Protein AF-A0A2N9L3P8-F1 (afdb_monomer_lite)

Sequence (173 aa):
MKNGIILAIVGLVSLAGCGKQQSYEIPVQPKWQGPPYRLAFDTAAAKPNPSGITIPSIKYTANPDALERRASLVVRFDTSGAKTDRPLMDQMIMAPIDISGAEGALPADYIDAANKGLSKLLTAYGMKGKIKISVLLARSSISSQASDDEVNTKRLSDWLPIQLDFKSAHSAH

Radius of gyration: 28.8 Å; chains: 1; bounding box: 116×38×63 Å

pLDDT: mean 82.67, std 18.93, range [30.67, 97.94]

Foldseek 3Di:
DDDDDDDDDDDDDDDDDDDDDDDPPDPPPQPDDDFQKEKDFPDAADQQDPLQWADGWIKIAGRPVDDDQKWKKKKFWDLPQFDDPDDADRIFIFQIDTDDDRIDIDDPVSSVVVSNVVLVRCVVRVGFFKIKMWMFIFHNPADRSHDPVSCVVGTRYDIDIHIIGGDRPDDDD

Secondary structure (DSSP, 8-state):
------------------------------SS-S-SEEEEESSSPPPP-TTS--PPPEEEEE-GGG--SEEEEEEEE--TT---SSPPP-EEEPPPEE--SSEEE--HHHHHHHHHHHHHHHHHTT--EEEEEEEEEEETT--TT--HHHHHHHBSB--EEEEEEE-------

Structure (mmCIF, N/CA/C/O backbone):
data_AF-A0A2N9L3P8-F1
#
_entry.id   AF-A0A2N9L3P8-F1
#
loop_
_atom_site.group_PDB
_atom_site.id
_atom_site.type_symbol
_atom_site.label_atom_id
_atom_site.label_alt_id
_atom_site.label_comp_id
_atom_site.label_asym_id
_atom_site.label_entity_id
_atom_site.label_seq_id
_atom_site.pdbx_PDB_ins_code
_atom_site.Cartn_x
_atom_site.Cartn_y
_atom_site.Cartn_z
_atom_site.occupancy
_atom_site.B_iso_or_equiv
_atom_site.auth_seq_id
_atom_site.auth_comp_id
_atom_site.auth_asym_id
_atom_site.auth_atom_id
_atom_site.pdbx_PDB_model_num
ATOM 1 N N . MET A 1 1 ? 90.160 -11.815 -40.615 1.00 31.72 1 MET A N 1
ATOM 2 C CA . MET A 1 1 ? 89.450 -10.952 -41.582 1.00 31.72 1 MET A CA 1
ATOM 3 C C . MET A 1 1 ? 87.948 -11.199 -41.450 1.00 31.72 1 MET A C 1
ATOM 5 O O . MET A 1 1 ? 87.525 -12.301 -41.734 1.00 31.72 1 MET A O 1
ATOM 9 N N . LYS A 1 2 ? 87.217 -10.158 -41.018 1.00 41.12 2 LYS A N 1
ATOM 10 C CA . LYS A 1 2 ? 85.832 -9.757 -41.360 1.00 41.12 2 LYS A CA 1
ATOM 11 C C . LYS A 1 2 ? 84.627 -10.713 -41.159 1.00 41.12 2 LYS A C 1
ATOM 13 O O . LYS A 1 2 ? 84.434 -11.622 -41.950 1.00 41.12 2 LYS A O 1
ATOM 18 N N . ASN A 1 3 ? 83.760 -10.264 -40.230 1.00 39.03 3 ASN A N 1
ATOM 19 C CA . ASN A 1 3 ? 82.285 -10.128 -40.292 1.00 39.03 3 ASN A CA 1
ATOM 20 C C . ASN A 1 3 ? 81.460 -11.430 -40.205 1.00 39.03 3 ASN A C 1
ATOM 22 O O . ASN A 1 3 ? 81.778 -12.399 -40.867 1.00 39.03 3 ASN A O 1
ATOM 26 N N . GLY A 1 4 ? 80.357 -11.555 -39.466 1.00 44.31 4 GLY A N 1
ATOM 27 C CA . GLY A 1 4 ? 79.450 -10.607 -38.811 1.00 44.31 4 GLY A CA 1
ATOM 28 C C . GLY A 1 4 ? 78.052 -11.265 -38.799 1.00 44.31 4 GLY A C 1
ATOM 29 O O . GLY A 1 4 ? 77.640 -11.828 -39.804 1.00 44.31 4 GLY A O 1
ATOM 30 N N . ILE A 1 5 ? 77.390 -11.263 -37.642 1.00 60.09 5 ILE A N 1
ATOM 31 C CA . ILE A 1 5 ? 76.201 -12.046 -37.236 1.00 60.09 5 ILE A CA 1
ATOM 32 C C . ILE A 1 5 ? 74.886 -11.530 -37.855 1.00 60.09 5 ILE A C 1
ATOM 34 O O . ILE A 1 5 ? 74.684 -10.322 -37.822 1.00 60.09 5 ILE A O 1
ATOM 38 N N . ILE A 1 6 ? 73.955 -12.424 -38.253 1.00 51.91 6 ILE A N 1
ATOM 39 C CA . ILE A 1 6 ? 72.474 -12.232 -38.236 1.00 51.91 6 ILE A CA 1
ATOM 40 C C . ILE A 1 6 ? 71.821 -13.629 -38.002 1.00 51.91 6 ILE A C 1
ATOM 42 O O . ILE A 1 6 ? 72.055 -14.515 -38.814 1.00 51.91 6 ILE A O 1
ATOM 46 N N . LEU A 1 7 ? 71.274 -14.036 -36.841 1.00 45.03 7 LEU A N 1
ATOM 47 C CA . LEU A 1 7 ? 70.074 -13.686 -36.032 1.00 45.03 7 LEU A CA 1
ATOM 48 C C . LEU A 1 7 ? 68.733 -14.369 -36.446 1.00 45.03 7 LEU A C 1
ATOM 50 O O . LEU A 1 7 ? 68.151 -14.017 -37.462 1.00 45.03 7 LEU A O 1
ATOM 54 N N . ALA A 1 8 ? 68.292 -15.297 -35.564 1.00 48.50 8 ALA A N 1
ATOM 55 C CA . ALA A 1 8 ? 66.946 -15.831 -35.209 1.00 48.50 8 ALA A CA 1
ATOM 56 C C . ALA A 1 8 ? 66.011 -16.419 -36.305 1.00 48.50 8 ALA A C 1
ATOM 58 O O . ALA A 1 8 ? 65.559 -15.703 -37.187 1.00 48.50 8 ALA A O 1
ATOM 59 N N . ILE A 1 9 ? 65.755 -17.744 -36.367 1.00 55.06 9 ILE A N 1
ATOM 60 C CA . ILE A 1 9 ? 64.839 -18.608 -35.555 1.00 55.06 9 ILE A CA 1
ATOM 61 C C . ILE A 1 9 ? 63.345 -18.251 -35.774 1.00 55.06 9 ILE A C 1
ATOM 63 O O . ILE A 1 9 ? 62.891 -17.238 -35.259 1.00 55.06 9 ILE A O 1
ATOM 67 N N . VAL A 1 10 ? 62.652 -18.927 -36.718 1.00 45.88 10 VAL A N 1
ATOM 68 C CA . VAL A 1 10 ? 61.671 -20.056 -36.547 1.00 45.88 10 VAL A CA 1
ATOM 69 C C . VAL A 1 10 ? 60.386 -19.610 -35.826 1.00 45.88 10 VAL A C 1
ATOM 71 O O . VAL A 1 10 ? 60.480 -19.016 -34.766 1.00 45.88 10 VAL A O 1
ATOM 74 N N . GLY A 1 11 ? 59.141 -19.864 -36.239 1.00 43.59 11 GLY A N 1
ATOM 75 C CA . GLY A 1 11 ? 58.465 -20.677 -37.264 1.00 43.59 11 GLY A CA 1
ATOM 76 C C . GLY A 1 11 ? 56.944 -20.548 -36.969 1.00 43.59 11 GLY A C 1
ATOM 77 O O . GLY A 1 11 ? 56.576 -20.339 -35.821 1.00 43.59 11 GLY A O 1
ATOM 78 N N . LEU A 1 12 ? 56.075 -20.334 -37.964 1.00 46.34 12 LEU A N 1
ATOM 79 C CA . LEU A 1 12 ? 55.227 -21.315 -38.676 1.00 46.34 12 LEU A CA 1
ATOM 80 C C . LEU A 1 12 ? 53.956 -21.816 -37.931 1.00 46.34 12 LEU A C 1
ATOM 82 O O . LEU A 1 12 ? 54.031 -22.288 -36.805 1.00 46.34 12 LEU A O 1
ATOM 86 N N . VAL A 1 13 ? 52.841 -21.831 -38.695 1.00 49.75 13 VAL A N 1
ATOM 87 C CA . VAL A 1 13 ? 51.509 -22.483 -38.504 1.00 49.75 13 VAL A CA 1
ATOM 88 C C . VAL A 1 13 ? 50.578 -21.795 -37.471 1.00 49.75 13 VAL A C 1
ATOM 90 O O . VAL A 1 13 ? 50.952 -21.602 -36.328 1.00 49.75 13 VAL A O 1
ATOM 93 N N . SER A 1 14 ? 49.337 -21.368 -37.757 1.00 46.50 14 SER A N 1
ATOM 94 C CA . SER A 1 14 ? 48.225 -22.119 -38.364 1.00 46.50 14 SER A CA 1
ATOM 95 C C . SER A 1 14 ? 47.082 -21.201 -38.838 1.00 46.50 14 SER A C 1
ATOM 97 O O . SER A 1 14 ? 46.725 -20.251 -38.146 1.00 46.50 14 SER A O 1
ATOM 99 N N . LEU A 1 15 ? 46.455 -21.535 -39.974 1.00 60.09 15 LEU A N 1
ATOM 100 C CA . LEU A 1 15 ? 45.105 -21.079 -40.322 1.00 60.09 15 LEU A CA 1
ATOM 101 C C . LEU A 1 15 ? 44.071 -21.893 -39.523 1.00 60.09 15 LEU A C 1
ATOM 103 O O . LEU A 1 15 ? 44.028 -23.113 -39.659 1.00 60.09 15 LEU A O 1
ATOM 107 N N . ALA A 1 16 ? 43.190 -21.221 -38.783 1.00 49.94 16 ALA A N 1
ATOM 108 C CA . ALA A 1 16 ? 41.860 -21.715 -38.424 1.00 49.94 16 ALA A CA 1
ATOM 109 C C . ALA A 1 16 ? 40.942 -20.502 -38.197 1.00 49.94 16 ALA A C 1
ATOM 111 O O . ALA A 1 16 ? 41.265 -19.611 -37.415 1.00 49.94 16 ALA A O 1
ATOM 112 N N . GLY A 1 17 ? 39.838 -20.426 -38.943 1.00 38.03 17 GLY A N 1
ATOM 113 C CA . GLY A 1 17 ? 38.851 -19.355 -38.813 1.00 38.03 17 GLY A CA 1
ATOM 114 C C . GLY A 1 17 ? 37.969 -19.495 -37.571 1.00 38.03 17 GLY A C 1
ATOM 115 O O . GLY A 1 17 ? 37.928 -20.553 -36.960 1.00 38.03 17 GLY A O 1
ATOM 116 N N . CYS A 1 18 ? 37.241 -18.430 -37.229 1.00 46.19 18 CYS A N 1
ATOM 117 C CA . CYS A 1 18 ? 35.849 -18.460 -36.763 1.00 46.19 18 CYS A CA 1
ATOM 118 C C . CYS A 1 18 ? 35.379 -17.030 -36.475 1.00 46.19 18 CYS A C 1
ATOM 120 O O . CYS A 1 18 ? 36.149 -16.175 -36.046 1.00 46.19 18 CYS A O 1
ATOM 122 N N . GLY A 1 19 ? 34.120 -16.763 -36.810 1.00 41.19 19 GLY A N 1
ATOM 123 C CA . GLY A 1 19 ? 33.541 -15.429 -36.823 1.00 41.19 19 GLY A CA 1
ATOM 124 C C . GLY A 1 19 ? 33.232 -14.842 -35.447 1.00 41.19 19 GLY A C 1
ATOM 125 O O . GLY A 1 19 ? 33.313 -15.517 -34.430 1.00 41.19 19 GLY A O 1
ATOM 126 N N . LYS A 1 20 ? 32.833 -13.563 -35.498 1.00 50.28 20 LYS A N 1
ATOM 127 C CA . LYS A 1 20 ? 32.124 -12.765 -34.485 1.00 50.28 20 LYS A CA 1
ATOM 128 C C . LYS A 1 20 ? 32.467 -13.085 -33.029 1.00 50.28 20 LYS A C 1
ATOM 130 O O . LYS A 1 20 ? 31.904 -14.004 -32.447 1.00 50.28 20 LYS A O 1
ATOM 135 N N . GLN A 1 21 ? 33.187 -12.171 -32.390 1.00 44.44 21 GLN A N 1
ATOM 136 C CA . GLN A 1 21 ? 33.029 -11.992 -30.955 1.00 44.44 21 GLN A CA 1
ATOM 137 C C . GLN A 1 21 ? 32.442 -10.610 -30.700 1.00 44.44 21 GLN A C 1
ATOM 139 O O . GLN A 1 21 ? 33.058 -9.588 -30.994 1.00 44.44 21 GLN A O 1
ATOM 144 N N . GLN A 1 22 ? 31.181 -10.632 -30.260 1.00 46.16 22 GLN A N 1
ATOM 145 C CA . GLN A 1 22 ? 30.437 -9.490 -29.754 1.00 46.16 22 GLN A CA 1
ATOM 146 C C . GLN A 1 22 ? 31.326 -8.694 -28.805 1.00 46.16 22 GLN A C 1
ATOM 148 O O . GLN A 1 22 ? 31.930 -9.258 -27.891 1.00 46.16 22 GLN A O 1
ATOM 153 N N . SER A 1 23 ? 31.380 -7.383 -29.023 1.00 39.66 23 SER A N 1
ATOM 154 C CA . SER A 1 23 ? 31.801 -6.447 -27.995 1.00 39.66 23 SER A CA 1
ATOM 155 C C . SER A 1 23 ? 30.962 -6.746 -26.759 1.00 39.66 23 SER A C 1
ATOM 157 O O . SER A 1 23 ? 29.744 -6.586 -26.787 1.00 39.66 23 SER A O 1
ATOM 159 N N . TYR A 1 24 ? 31.603 -7.256 -25.711 1.00 44.03 24 TYR A N 1
ATOM 160 C CA . TYR A 1 24 ? 30.993 -7.341 -24.397 1.00 44.03 24 TYR A CA 1
ATOM 161 C C . TYR A 1 24 ? 30.621 -5.909 -24.013 1.00 44.03 24 TYR A C 1
ATOM 163 O O . TYR A 1 24 ? 31.506 -5.085 -23.775 1.00 44.03 24 TYR A O 1
ATOM 171 N N . GLU A 1 25 ? 29.325 -5.592 -24.033 1.00 44.97 25 GLU A N 1
ATOM 172 C CA . GLU A 1 25 ? 28.825 -4.405 -23.356 1.00 44.97 25 GLU A CA 1
ATOM 173 C C . GLU A 1 25 ? 29.281 -4.529 -21.907 1.00 44.97 25 GLU A C 1
ATOM 175 O O . GLU A 1 25 ? 28.894 -5.445 -21.178 1.00 44.97 25 GLU A O 1
ATOM 180 N N . ILE A 1 26 ? 30.191 -3.635 -21.526 1.00 55.88 26 ILE A N 1
ATOM 181 C CA . ILE A 1 26 ? 30.527 -3.373 -20.134 1.00 55.88 26 ILE A CA 1
ATOM 182 C C . ILE A 1 26 ? 29.182 -3.234 -19.419 1.00 55.88 26 ILE A C 1
ATOM 184 O O . ILE A 1 26 ? 28.368 -2.441 -19.901 1.00 55.88 26 ILE A O 1
ATOM 188 N N . PRO A 1 27 ? 28.916 -3.972 -18.323 1.00 51.28 27 PRO A N 1
ATOM 189 C CA . PRO A 1 27 ? 27.724 -3.742 -17.530 1.00 51.28 27 PRO A CA 1
ATOM 190 C C . PRO A 1 27 ? 27.774 -2.287 -17.083 1.00 51.28 27 PRO A C 1
ATOM 192 O O . PRO A 1 27 ? 28.536 -1.918 -16.185 1.00 51.28 27 PRO A O 1
ATOM 195 N N . VAL A 1 28 ? 27.032 -1.433 -17.782 1.00 60.97 28 VAL A N 1
ATOM 196 C CA . VAL A 1 28 ? 26.842 -0.052 -17.382 1.00 60.97 28 VAL A CA 1
ATOM 197 C C . VAL A 1 28 ? 26.167 -0.184 -16.033 1.00 60.97 28 VAL A C 1
ATOM 199 O O . VAL A 1 28 ? 25.102 -0.795 -15.936 1.00 60.97 28 VAL A O 1
ATOM 202 N N . GLN A 1 29 ? 26.836 0.273 -14.971 1.00 55.31 29 GLN A N 1
ATOM 203 C CA . GLN A 1 29 ? 26.189 0.306 -13.669 1.00 55.31 29 GLN A CA 1
ATOM 204 C C . GLN A 1 29 ? 24.851 1.010 -13.869 1.00 55.31 29 GLN A C 1
ATOM 206 O O . GLN A 1 29 ? 24.840 2.071 -14.510 1.00 55.31 29 GLN A O 1
ATOM 211 N N . PRO A 1 30 ? 23.743 0.425 -13.383 1.00 58.72 30 PRO A N 1
ATOM 212 C CA . PRO A 1 30 ? 22.446 1.030 -13.579 1.00 58.72 30 PRO A CA 1
ATOM 213 C C . PRO A 1 30 ? 22.538 2.468 -13.091 1.00 58.72 30 PRO A C 1
ATOM 215 O O . PRO A 1 30 ? 23.095 2.744 -12.020 1.00 58.72 30 PRO A O 1
ATOM 218 N N . LYS A 1 31 ? 22.009 3.397 -13.891 1.00 64.50 31 LYS A N 1
ATOM 219 C CA . LYS A 1 31 ? 22.021 4.838 -13.570 1.00 64.50 31 LYS A CA 1
ATOM 220 C C . LYS A 1 31 ? 21.450 5.103 -12.170 1.00 64.50 31 LYS A C 1
ATOM 222 O O . LYS A 1 31 ? 21.725 6.124 -11.542 1.00 64.50 31 LYS A O 1
ATOM 227 N N . TRP A 1 32 ? 20.643 4.165 -11.697 1.00 68.25 32 TRP A N 1
ATOM 228 C CA . TRP A 1 32 ? 20.019 4.122 -10.401 1.00 68.25 32 TRP A CA 1
ATOM 229 C C . TRP A 1 32 ? 20.602 2.999 -9.533 1.00 68.25 32 TRP A C 1
ATOM 231 O O . TRP A 1 32 ? 20.496 1.820 -9.863 1.00 68.25 32 TRP A O 1
ATOM 241 N N . GLN A 1 33 ? 21.124 3.369 -8.363 1.00 73.44 33 GLN A N 1
ATOM 242 C CA . GLN A 1 33 ? 21.457 2.445 -7.277 1.00 73.44 33 GLN A CA 1
ATOM 243 C C . GLN A 1 33 ? 20.295 2.421 -6.267 1.00 73.44 33 GLN A C 1
ATOM 245 O O . GLN A 1 33 ? 19.832 3.482 -5.831 1.00 73.44 33 GLN A O 1
ATOM 250 N N . GLY A 1 34 ? 19.796 1.231 -5.918 1.00 77.19 34 GLY A N 1
ATOM 251 C CA . GLY A 1 34 ? 18.693 1.039 -4.964 1.00 77.19 34 GLY A CA 1
ATOM 252 C C . GLY A 1 34 ? 17.561 0.143 -5.486 1.00 77.19 34 GLY A C 1
ATOM 253 O O . GLY A 1 34 ? 17.734 -0.516 -6.514 1.00 77.19 34 GLY A O 1
ATOM 254 N N . PRO A 1 35 ? 16.407 0.103 -4.792 1.00 85.81 35 PRO A N 1
ATOM 255 C CA . PRO A 1 35 ? 15.268 -0.720 -5.190 1.00 85.81 35 PRO A CA 1
ATOM 256 C C . PRO A 1 35 ? 14.777 -0.396 -6.607 1.00 85.81 35 PRO A C 1
ATOM 258 O O . PRO A 1 35 ? 14.923 0.751 -7.042 1.00 85.81 35 PRO A O 1
ATOM 261 N N . PRO A 1 36 ? 14.159 -1.360 -7.313 1.00 90.94 36 PRO A N 1
ATOM 262 C CA . PRO A 1 36 ? 13.640 -1.148 -8.664 1.00 90.94 36 PRO A CA 1
ATOM 263 C C . PRO A 1 36 ? 12.665 0.031 -8.804 1.00 90.94 36 PRO A C 1
ATOM 265 O O . PRO A 1 36 ? 12.581 0.606 -9.883 1.00 90.94 36 PRO A O 1
ATOM 268 N N . TYR A 1 37 ? 11.969 0.423 -7.732 1.00 92.81 37 TYR A N 1
ATOM 269 C CA . TYR A 1 37 ? 11.036 1.548 -7.690 1.00 92.81 37 TYR A CA 1
ATOM 270 C C . TYR A 1 37 ? 11.314 2.465 -6.496 1.00 92.81 37 TYR A C 1
ATOM 272 O O . TYR A 1 37 ? 11.599 2.007 -5.390 1.00 92.81 37 TYR A O 1
ATOM 280 N N . ARG A 1 38 ? 11.139 3.775 -6.686 1.00 94.12 38 ARG A N 1
ATOM 281 C CA . ARG A 1 38 ? 10.921 4.743 -5.597 1.00 94.12 38 ARG A CA 1
ATOM 282 C C . ARG A 1 38 ? 9.486 5.218 -5.638 1.00 94.12 38 ARG A C 1
ATOM 284 O O . ARG A 1 38 ? 8.941 5.442 -6.716 1.00 94.12 38 ARG A O 1
ATOM 291 N N . LEU A 1 39 ? 8.914 5.392 -4.456 1.00 95.88 39 LEU A N 1
ATOM 292 C CA . LEU A 1 39 ? 7.569 5.911 -4.281 1.00 95.88 39 LEU A CA 1
ATOM 293 C C . LEU A 1 39 ? 7.614 7.311 -3.686 1.00 95.88 39 LEU A C 1
ATOM 295 O O . LEU A 1 39 ? 8.486 7.624 -2.876 1.00 95.88 39 LEU A O 1
ATOM 299 N N . ALA A 1 40 ? 6.630 8.122 -4.048 1.00 96.75 40 ALA A N 1
ATOM 300 C CA . ALA A 1 40 ? 6.360 9.401 -3.416 1.00 96.75 40 ALA A CA 1
ATOM 301 C C . ALA A 1 40 ? 4.850 9.629 -3.340 1.00 96.75 40 ALA A C 1
ATOM 303 O O . ALA A 1 40 ? 4.109 9.222 -4.235 1.00 96.75 40 ALA A O 1
ATOM 304 N N . PHE A 1 41 ? 4.391 10.310 -2.294 1.00 96.12 41 PHE A N 1
ATOM 305 C CA . PHE A 1 41 ? 3.033 10.839 -2.280 1.00 96.12 41 PHE A CA 1
ATOM 306 C C . PHE A 1 41 ? 2.996 12.134 -3.083 1.00 96.12 41 PHE A C 1
ATOM 308 O O . PHE A 1 41 ? 3.865 12.989 -2.924 1.00 96.12 41 PHE A O 1
ATOM 315 N N . ASP A 1 42 ? 1.989 12.280 -3.937 1.00 91.12 42 ASP A N 1
ATOM 316 C CA . ASP A 1 42 ? 1.809 13.495 -4.738 1.00 91.12 42 ASP A CA 1
ATOM 317 C C . ASP A 1 42 ? 1.425 14.705 -3.873 1.00 91.12 42 ASP A C 1
ATOM 319 O O . ASP A 1 42 ? 1.730 15.853 -4.185 1.00 91.12 42 ASP A O 1
ATOM 323 N N . THR A 1 43 ? 0.757 14.440 -2.752 1.00 89.88 43 THR A N 1
ATOM 324 C CA . THR A 1 43 ? 0.293 15.456 -1.812 1.00 89.88 43 THR A CA 1
ATOM 325 C C . THR A 1 43 ? 0.470 14.989 -0.371 1.00 89.88 43 THR A C 1
ATOM 327 O O . THR A 1 43 ? 0.657 13.805 -0.084 1.00 89.88 43 THR A O 1
ATOM 330 N N . ALA A 1 44 ? 0.407 15.940 0.561 1.00 88.31 44 ALA A N 1
ATOM 331 C CA . ALA A 1 44 ? 0.314 15.624 1.979 1.00 88.31 44 ALA A CA 1
ATOM 332 C C . ALA A 1 44 ? -1.005 14.897 2.304 1.00 88.31 44 ALA A C 1
ATOM 334 O O . ALA A 1 44 ? -1.966 14.938 1.533 1.00 88.31 44 ALA A O 1
ATOM 335 N N . ALA A 1 45 ? -1.060 14.267 3.481 1.00 88.06 45 ALA A N 1
ATOM 336 C CA . ALA A 1 45 ? -2.265 13.614 3.981 1.00 88.06 45 ALA A CA 1
ATOM 337 C C . ALA A 1 45 ? -3.478 14.559 3.909 1.00 88.06 45 ALA A C 1
ATOM 339 O O . ALA A 1 45 ? -3.463 15.666 4.452 1.00 88.06 45 ALA A O 1
ATOM 340 N N . ALA A 1 46 ? -4.529 14.109 3.226 1.00 86.94 46 ALA A N 1
ATOM 341 C CA . ALA A 1 46 ? -5.764 14.859 3.064 1.00 86.94 46 ALA A CA 1
ATOM 342 C C . ALA A 1 46 ? -6.793 14.474 4.135 1.00 86.94 46 ALA A C 1
ATOM 344 O O . ALA A 1 46 ? -6.649 13.482 4.853 1.00 86.94 46 ALA A O 1
ATOM 345 N N . LYS A 1 47 ? -7.875 15.255 4.216 1.00 88.62 47 LYS A N 1
ATOM 346 C CA . LYS A 1 47 ? -9.022 14.915 5.065 1.00 88.62 47 LYS A CA 1
ATOM 347 C C . LYS A 1 47 ? -9.593 13.540 4.671 1.00 88.62 47 LYS A C 1
ATOM 349 O O . LYS A 1 47 ? -9.568 13.199 3.484 1.00 88.62 47 LYS A O 1
ATOM 354 N N . PRO A 1 48 ? -10.155 12.784 5.632 1.00 89.25 48 PRO A N 1
ATOM 355 C CA . PRO A 1 48 ? -10.875 11.547 5.352 1.00 89.25 48 PRO A CA 1
ATOM 356 C C . PRO A 1 48 ? -11.919 11.713 4.241 1.00 89.25 48 PRO A C 1
ATOM 358 O O . PRO A 1 48 ? -12.743 12.628 4.299 1.00 89.25 48 PRO A O 1
ATOM 361 N N . ASN A 1 49 ? -11.901 10.823 3.252 1.00 88.44 49 ASN A N 1
ATOM 362 C CA . ASN A 1 49 ? -12.946 10.706 2.237 1.00 88.44 49 ASN A CA 1
ATOM 363 C C . ASN A 1 49 ? -14.182 9.971 2.824 1.00 88.44 49 ASN A C 1
ATOM 365 O O . ASN A 1 49 ? -14.172 9.606 4.004 1.00 88.44 49 ASN A O 1
ATOM 369 N N . PRO A 1 50 ? -15.251 9.710 2.047 1.00 88.25 50 PRO A N 1
ATOM 370 C CA . PRO A 1 50 ? -16.419 8.968 2.540 1.00 88.25 50 PRO A CA 1
ATOM 371 C C . PRO A 1 50 ? -16.130 7.545 3.051 1.00 88.25 50 PRO A C 1
ATOM 373 O O . PRO A 1 50 ? -16.914 7.017 3.833 1.00 88.25 50 PRO A O 1
ATOM 376 N N . SER A 1 51 ? -15.005 6.931 2.665 1.00 87.94 51 SER A N 1
ATOM 377 C CA . SER A 1 51 ? -14.542 5.659 3.241 1.00 87.94 51 SER A CA 1
ATOM 378 C C . SER A 1 51 ? -13.933 5.841 4.634 1.00 87.94 51 SER A C 1
ATOM 380 O O . SER A 1 51 ? -13.640 4.856 5.296 1.00 87.94 51 SER A O 1
ATOM 382 N N . GLY A 1 52 ? -13.725 7.071 5.105 1.00 91.38 52 GLY A N 1
ATOM 383 C CA . GLY A 1 52 ? -13.187 7.376 6.430 1.00 91.38 52 GLY A CA 1
ATOM 384 C C . GLY A 1 52 ? -11.665 7.511 6.489 1.00 91.38 52 GLY A C 1
ATOM 385 O O . GLY A 1 52 ? -11.152 7.861 7.549 1.00 91.38 52 GLY A O 1
ATOM 386 N N . ILE A 1 53 ? -10.946 7.293 5.382 1.00 94.31 53 ILE A N 1
ATOM 387 C CA . ILE A 1 53 ? -9.489 7.463 5.262 1.00 94.31 53 ILE A CA 1
ATOM 388 C C . ILE A 1 53 ? -9.105 7.836 3.829 1.00 94.31 53 ILE A C 1
ATOM 390 O O . ILE A 1 53 ? -9.757 7.392 2.886 1.00 94.31 53 ILE A O 1
ATOM 394 N N . THR A 1 54 ? -8.038 8.617 3.667 1.00 95.81 54 THR A N 1
ATOM 395 C CA . THR A 1 54 ? -7.532 9.029 2.351 1.00 95.81 54 THR A CA 1
ATOM 396 C C . THR A 1 54 ? -6.031 8.787 2.260 1.00 95.81 54 THR A C 1
ATOM 398 O O . THR A 1 54 ? -5.245 9.561 2.801 1.00 95.81 54 THR A O 1
ATOM 401 N N . ILE A 1 55 ? -5.629 7.733 1.555 1.00 96.19 55 ILE A N 1
ATOM 402 C CA . ILE A 1 55 ? -4.259 7.535 1.080 1.00 96.19 55 ILE A CA 1
ATOM 403 C C . ILE A 1 55 ? -4.049 8.502 -0.100 1.00 96.19 55 ILE A C 1
ATOM 405 O O . ILE A 1 55 ? -4.833 8.450 -1.053 1.00 96.19 55 ILE A O 1
ATOM 409 N N . PRO A 1 56 ? -3.050 9.406 -0.055 1.00 96.25 56 PRO A N 1
ATOM 410 C CA . PRO A 1 56 ? -2.743 10.278 -1.185 1.00 96.25 56 PRO A CA 1
ATOM 411 C C . PRO A 1 56 ? -2.355 9.482 -2.431 1.00 96.25 56 PRO A C 1
ATOM 413 O O . PRO A 1 56 ? -1.914 8.337 -2.333 1.00 96.25 56 PRO A O 1
ATOM 416 N N . SER A 1 57 ? -2.459 10.112 -3.603 1.00 95.81 57 SER A N 1
ATOM 417 C CA . SER A 1 57 ? -1.957 9.515 -4.843 1.00 95.81 57 SER A CA 1
ATOM 418 C C . SER A 1 57 ? -0.483 9.136 -4.691 1.00 95.81 57 SER A C 1
ATOM 420 O O . SER A 1 57 ? 0.318 9.920 -4.173 1.00 95.81 57 SER A O 1
ATOM 422 N N . ILE A 1 58 ? -0.138 7.925 -5.125 1.00 96.94 58 ILE A N 1
ATOM 423 C CA . ILE A 1 58 ? 1.213 7.378 -5.025 1.00 96.94 58 ILE A CA 1
ATOM 424 C C . ILE A 1 58 ? 1.838 7.427 -6.413 1.00 96.94 58 ILE A C 1
ATOM 426 O O . ILE A 1 58 ? 1.395 6.732 -7.330 1.00 96.94 58 ILE A O 1
ATOM 430 N N . LYS A 1 59 ? 2.884 8.235 -6.551 1.00 96.62 59 LYS A N 1
ATOM 431 C CA . LYS A 1 59 ? 3.746 8.281 -7.728 1.00 96.62 59 LYS A CA 1
ATOM 432 C C . LYS A 1 59 ? 4.860 7.258 -7.600 1.00 96.62 59 LYS A C 1
ATOM 434 O O . LYS A 1 59 ? 5.346 7.000 -6.497 1.00 96.62 59 LYS A O 1
ATOM 439 N N . TYR A 1 60 ? 5.272 6.704 -8.731 1.00 94.38 60 TYR A N 1
ATOM 440 C CA . TYR A 1 60 ? 6.414 5.812 -8.818 1.00 94.38 60 TYR A CA 1
ATOM 441 C C . TYR A 1 60 ? 7.405 6.295 -9.872 1.00 94.38 60 TYR A C 1
ATOM 443 O O . TYR A 1 60 ? 7.027 6.804 -10.927 1.00 94.38 60 TYR A O 1
ATOM 451 N N . THR A 1 61 ? 8.682 6.059 -9.596 1.00 92.88 61 THR A N 1
ATOM 452 C CA . THR A 1 61 ? 9.765 6.132 -10.577 1.00 92.88 61 THR A CA 1
ATOM 453 C C . THR A 1 61 ? 10.504 4.806 -10.546 1.00 92.88 61 THR A C 1
ATOM 455 O O . THR A 1 61 ? 10.875 4.339 -9.469 1.00 92.88 61 THR A O 1
ATOM 458 N N . ALA A 1 62 ? 10.690 4.191 -11.704 1.00 90.56 62 ALA A N 1
ATOM 459 C CA . ALA A 1 62 ? 11.299 2.885 -11.863 1.00 90.56 62 ALA A CA 1
ATOM 460 C C . ALA A 1 62 ? 12.710 2.998 -12.446 1.00 90.56 62 ALA A C 1
ATOM 462 O O . ALA A 1 62 ? 12.993 3.856 -13.285 1.00 90.56 62 ALA A O 1
ATOM 463 N N . ASN A 1 63 ? 13.584 2.086 -12.038 1.00 87.44 63 ASN A N 1
ATOM 464 C CA . ASN A 1 63 ? 14.854 1.866 -12.702 1.00 87.44 63 ASN A CA 1
ATOM 465 C C . ASN A 1 63 ? 14.589 1.204 -14.073 1.00 87.44 63 ASN A C 1
ATOM 467 O O . ASN A 1 63 ? 14.058 0.089 -14.096 1.00 87.44 63 ASN A O 1
ATOM 471 N N . PRO A 1 64 ? 14.952 1.841 -15.206 1.00 80.88 64 PRO A N 1
ATOM 472 C CA . PRO A 1 64 ? 14.718 1.275 -16.537 1.00 80.88 64 PRO A CA 1
ATOM 473 C C . PRO A 1 64 ? 15.416 -0.078 -16.749 1.00 80.88 64 PRO A C 1
ATOM 475 O O . PRO A 1 64 ? 14.940 -0.883 -17.547 1.00 80.88 64 PRO A O 1
ATOM 478 N N . ASP A 1 65 ? 16.483 -0.354 -15.997 1.00 81.56 65 ASP A N 1
ATOM 479 C CA . ASP A 1 65 ? 17.266 -1.590 -16.090 1.00 81.56 65 ASP A CA 1
ATOM 480 C C . ASP A 1 65 ? 16.667 -2.748 -15.263 1.00 81.56 65 ASP A C 1
ATOM 482 O O . ASP A 1 65 ? 17.135 -3.883 -15.341 1.00 81.56 65 ASP A O 1
ATOM 486 N N . ALA A 1 66 ? 15.633 -2.481 -14.455 1.00 82.31 66 ALA A N 1
ATOM 487 C CA . ALA A 1 66 ? 15.012 -3.449 -13.546 1.00 82.31 66 ALA A CA 1
ATOM 488 C C . ALA A 1 66 ? 13.474 -3.332 -13.524 1.00 82.31 66 ALA A C 1
ATOM 490 O O . ALA A 1 66 ? 12.848 -3.452 -12.470 1.00 82.31 66 ALA A O 1
ATOM 491 N N . LEU A 1 67 ? 12.859 -3.067 -14.683 1.00 81.25 67 LEU A N 1
ATOM 492 C CA . LEU A 1 67 ? 11.412 -2.871 -14.795 1.00 81.25 67 LEU A CA 1
ATOM 493 C C . LEU A 1 67 ? 10.626 -4.153 -14.499 1.00 81.25 67 LEU A C 1
ATOM 495 O O . LEU A 1 67 ? 10.759 -5.164 -15.191 1.00 81.25 67 LEU A O 1
ATOM 499 N N . GLU A 1 68 ? 9.713 -4.062 -13.538 1.00 86.06 68 GLU A N 1
ATOM 500 C CA . GLU A 1 68 ? 8.692 -5.072 -13.281 1.00 86.06 68 GLU A CA 1
ATOM 501 C C . GLU A 1 68 ? 7.384 -4.625 -13.938 1.00 86.06 68 GLU A C 1
ATOM 503 O O . GLU A 1 68 ? 6.884 -3.522 -13.731 1.00 86.06 68 GLU A O 1
ATOM 508 N N . ARG A 1 69 ? 6.784 -5.487 -14.756 1.00 88.75 69 ARG A N 1
ATOM 509 C CA . ARG A 1 69 ? 5.563 -5.106 -15.486 1.00 88.75 69 ARG A CA 1
ATOM 510 C C . ARG A 1 69 ? 4.316 -5.126 -14.616 1.00 88.75 69 ARG A C 1
ATOM 512 O O . ARG A 1 69 ? 3.295 -4.583 -15.021 1.00 88.75 69 ARG A O 1
ATOM 519 N N . ARG A 1 70 ? 4.382 -5.786 -13.456 1.00 93.81 70 ARG A N 1
ATOM 520 C CA . ARG A 1 70 ? 3.260 -5.944 -12.530 1.00 93.81 70 ARG A CA 1
ATOM 521 C C . ARG A 1 70 ? 3.730 -5.914 -11.086 1.00 93.81 70 ARG A C 1
ATOM 523 O O . ARG A 1 70 ? 4.673 -6.627 -10.740 1.00 93.81 70 ARG A O 1
ATOM 530 N N . ALA A 1 71 ? 3.022 -5.184 -10.234 1.00 95.31 71 ALA A N 1
ATOM 531 C CA . ALA A 1 71 ? 3.315 -5.126 -8.806 1.00 95.31 71 ALA A CA 1
ATOM 532 C C . ALA A 1 71 ? 2.039 -5.037 -7.966 1.00 95.31 71 ALA A C 1
ATOM 534 O O . ALA A 1 71 ? 0.994 -4.579 -8.430 1.00 95.31 71 ALA A O 1
ATOM 535 N N . SER A 1 72 ? 2.152 -5.458 -6.712 1.00 97.44 72 SER A N 1
ATOM 536 C CA . SER A 1 72 ? 1.118 -5.318 -5.690 1.00 97.44 72 SER A CA 1
ATOM 537 C C . SER A 1 72 ? 1.498 -4.211 -4.714 1.00 97.44 72 SER A C 1
ATOM 539 O O . SER A 1 72 ? 2.661 -4.087 -4.326 1.00 97.44 72 SER A O 1
ATOM 541 N N . LEU A 1 73 ? 0.509 -3.424 -4.290 1.00 97.75 73 LEU A N 1
ATOM 542 C CA . LEU A 1 73 ? 0.681 -2.444 -3.220 1.00 97.75 73 LEU A CA 1
ATOM 543 C C . LEU A 1 73 ? 0.530 -3.165 -1.882 1.00 97.75 73 LEU A C 1
ATOM 545 O O . LEU A 1 73 ? -0.497 -3.797 -1.629 1.00 97.75 73 LEU A O 1
ATOM 549 N N . VAL A 1 74 ? 1.537 -3.049 -1.027 1.00 97.94 74 VAL A N 1
ATOM 550 C CA . VAL A 1 74 ? 1.468 -3.499 0.362 1.00 97.94 74 VAL A CA 1
ATOM 551 C C . VAL A 1 74 ? 1.237 -2.276 1.232 1.00 97.94 74 VAL A C 1
ATOM 553 O O . VAL A 1 74 ? 1.983 -1.302 1.141 1.00 97.94 74 VAL A O 1
ATOM 556 N N . VAL A 1 75 ? 0.207 -2.326 2.069 1.00 97.44 75 VAL A N 1
ATOM 557 C CA . VAL A 1 75 ? -0.120 -1.289 3.049 1.00 97.44 75 VAL A CA 1
ATOM 558 C C . VAL A 1 75 ? 0.030 -1.891 4.436 1.00 97.44 75 VAL A C 1
ATOM 560 O O . VAL A 1 75 ? -0.791 -2.708 4.841 1.00 97.44 75 VAL A O 1
ATOM 563 N N . ARG A 1 76 ? 1.066 -1.484 5.165 1.00 96.50 76 ARG A N 1
ATOM 564 C CA . ARG A 1 76 ? 1.270 -1.815 6.579 1.00 96.50 76 ARG A CA 1
ATOM 565 C C . ARG A 1 76 ? 0.735 -0.689 7.449 1.00 96.50 76 ARG A C 1
ATOM 567 O O . ARG A 1 76 ? 0.871 0.476 7.082 1.00 96.50 76 ARG A O 1
ATOM 574 N N . PHE A 1 77 ? 0.151 -1.003 8.594 1.00 94.38 77 PHE A N 1
ATOM 575 C CA . PHE A 1 77 ? -0.374 -0.016 9.528 1.00 94.38 77 PHE A CA 1
ATOM 576 C C . PHE A 1 77 ? -0.035 -0.368 10.972 1.00 94.38 77 PHE A C 1
ATOM 578 O O . PHE A 1 77 ? 0.025 -1.528 11.358 1.00 94.38 77 PHE A O 1
ATOM 585 N N . ASP A 1 78 ? 0.182 0.668 11.772 1.00 92.25 78 ASP A N 1
ATOM 586 C CA . ASP A 1 78 ? 0.488 0.538 13.191 1.00 92.25 78 ASP A CA 1
ATOM 587 C C . ASP A 1 78 ? -0.761 0.091 13.966 1.00 92.25 78 ASP A C 1
ATOM 589 O O . ASP A 1 78 ? -1.785 0.779 13.969 1.00 92.25 78 ASP A O 1
ATOM 593 N N . THR A 1 79 ? -0.675 -1.069 14.615 1.00 88.88 79 THR A N 1
ATOM 594 C CA . THR A 1 79 ? -1.757 -1.695 15.385 1.00 88.88 79 THR A CA 1
ATOM 595 C C . THR A 1 79 ? -1.764 -1.318 16.864 1.00 88.88 79 THR A C 1
ATOM 597 O O . THR A 1 79 ? -2.675 -1.726 17.581 1.00 88.88 79 THR A O 1
ATOM 600 N N . SER A 1 80 ? -0.818 -0.500 17.338 1.00 85.94 80 SER A N 1
ATOM 601 C CA . SER A 1 80 ? -0.728 -0.087 18.750 1.00 85.94 80 SER A CA 1
ATOM 602 C C . SER A 1 80 ? -1.985 0.623 19.271 1.00 85.94 80 SER A C 1
ATOM 604 O O . SER A 1 80 ? -2.243 0.627 20.472 1.00 85.94 80 SER A O 1
ATOM 606 N N . GLY A 1 81 ? -2.789 1.204 18.374 1.00 81.62 81 GLY A N 1
ATOM 607 C CA . GLY A 1 81 ? -4.067 1.845 18.691 1.00 81.62 81 GLY A CA 1
ATOM 608 C C . GLY A 1 81 ? -5.299 0.931 18.635 1.00 81.62 81 GLY A C 1
ATOM 609 O O . GLY A 1 81 ? -6.418 1.432 18.786 1.00 81.62 81 GLY A O 1
ATOM 610 N N . ALA A 1 82 ? -5.137 -0.369 18.375 1.00 86.56 82 ALA A N 1
ATOM 611 C CA . ALA A 1 82 ? -6.248 -1.305 18.215 1.00 86.56 82 ALA A CA 1
ATOM 612 C C . ALA A 1 82 ? -6.946 -1.627 19.548 1.00 86.56 82 ALA A C 1
ATOM 614 O O . ALA A 1 82 ? -6.328 -1.689 20.608 1.00 86.56 82 ALA A O 1
ATOM 615 N N . LYS A 1 83 ? -8.263 -1.855 19.486 1.00 85.38 83 LYS A N 1
ATOM 616 C CA . LYS A 1 83 ? -9.127 -2.180 20.634 1.00 85.38 83 LYS A CA 1
ATOM 617 C C . LYS A 1 83 ? -9.890 -3.474 20.367 1.00 85.38 83 LYS A C 1
ATOM 619 O O . LYS A 1 83 ? -11.115 -3.472 20.258 1.00 85.38 83 LYS A O 1
ATOM 624 N N . THR A 1 84 ? -9.166 -4.569 20.177 1.00 82.88 84 THR A N 1
ATOM 625 C CA . THR A 1 84 ? -9.765 -5.879 19.912 1.00 82.88 84 THR A CA 1
ATOM 626 C C . THR A 1 84 ? -8.907 -7.000 20.483 1.00 82.88 84 THR A C 1
ATOM 628 O O . THR A 1 84 ? -7.684 -6.928 20.430 1.00 82.88 84 THR A O 1
ATOM 631 N N . ASP A 1 85 ? -9.563 -8.048 20.981 1.00 78.88 85 ASP A N 1
ATOM 632 C CA . ASP A 1 85 ? -8.915 -9.264 21.496 1.00 78.88 85 ASP A CA 1
ATOM 633 C C . ASP A 1 85 ? -8.623 -10.294 20.387 1.00 78.88 85 ASP A C 1
ATOM 635 O O . ASP A 1 85 ? -8.215 -11.425 20.650 1.00 78.88 85 ASP A O 1
ATOM 639 N N . ARG A 1 86 ? -8.891 -9.938 19.125 1.00 78.12 86 ARG A N 1
ATOM 640 C CA . ARG A 1 86 ? -8.678 -10.815 17.969 1.00 78.12 86 ARG A CA 1
ATOM 641 C C . ARG A 1 86 ? -7.236 -10.715 17.470 1.00 78.12 86 ARG A C 1
ATOM 643 O O . ARG A 1 86 ? -6.647 -9.639 17.559 1.00 78.12 86 ARG A O 1
ATOM 650 N N . PRO A 1 87 ? -6.696 -11.787 16.860 1.00 81.12 87 PRO A N 1
ATOM 651 C CA . PRO A 1 87 ? -5.442 -11.704 16.126 1.00 81.12 87 PRO A CA 1
ATOM 652 C C . PRO A 1 87 ? -5.486 -10.563 15.107 1.00 81.12 87 PRO A C 1
ATOM 654 O O . PRO A 1 87 ? -6.414 -10.474 14.298 1.00 81.12 87 PRO A O 1
ATOM 657 N N . LEU A 1 88 ? -4.487 -9.687 15.172 1.00 86.31 88 LEU A N 1
ATOM 658 C CA . LEU A 1 88 ? -4.370 -8.529 14.301 1.00 86.31 88 LEU A CA 1
ATOM 659 C C . LEU A 1 88 ? -3.480 -8.876 13.115 1.00 86.31 88 LEU A C 1
ATOM 661 O O . LEU A 1 88 ? -2.326 -9.253 13.286 1.00 86.31 88 LEU A O 1
ATOM 665 N N . MET A 1 89 ? -4.011 -8.701 11.912 1.00 86.50 89 MET A N 1
ATOM 666 C CA . MET A 1 89 ? -3.185 -8.494 10.724 1.00 86.50 89 MET A CA 1
ATOM 667 C C . MET A 1 89 ? -2.852 -7.011 10.642 1.00 86.50 89 MET A C 1
ATOM 669 O O . MET A 1 89 ? -3.771 -6.198 10.620 1.00 86.50 89 MET A O 1
ATOM 673 N N . ASP A 1 90 ? -1.577 -6.662 10.585 1.00 90.62 90 ASP A N 1
ATOM 674 C CA . ASP A 1 90 ? -1.065 -5.289 10.511 1.00 90.62 90 ASP A CA 1
ATOM 675 C C . ASP A 1 90 ? -0.750 -4.852 9.071 1.00 90.62 90 ASP A C 1
ATOM 677 O O . ASP A 1 90 ? -0.190 -3.781 8.838 1.00 90.62 90 ASP A O 1
ATOM 681 N N . GLN A 1 91 ? -1.123 -5.670 8.084 1.00 94.00 91 GLN A N 1
ATOM 682 C CA . GLN A 1 91 ? -0.910 -5.371 6.678 1.00 94.00 91 GLN A CA 1
ATOM 683 C C . GLN A 1 91 ? -2.052 -5.835 5.773 1.00 94.00 91 GLN A C 1
ATOM 685 O O . GLN A 1 91 ? -2.770 -6.794 6.055 1.00 94.00 91 GLN A O 1
ATOM 690 N N . MET A 1 92 ? -2.186 -5.141 4.648 1.00 95.38 92 MET A N 1
ATOM 691 C CA . MET A 1 92 ? -3.098 -5.435 3.552 1.00 95.38 92 MET A CA 1
ATOM 692 C C . MET A 1 92 ? -2.305 -5.472 2.247 1.00 95.38 92 MET A C 1
ATOM 694 O O . MET A 1 92 ? -1.609 -4.514 1.910 1.00 95.38 92 MET A O 1
ATOM 698 N N . ILE A 1 93 ? -2.432 -6.568 1.502 1.00 96.75 93 ILE A N 1
ATOM 699 C CA . ILE A 1 93 ? -1.789 -6.746 0.199 1.00 96.75 93 ILE A CA 1
ATOM 700 C C . ILE A 1 93 ? -2.862 -6.630 -0.878 1.00 96.75 93 ILE A C 1
ATOM 702 O O . ILE A 1 93 ? -3.828 -7.393 -0.903 1.00 96.75 93 ILE A O 1
ATOM 706 N N . MET A 1 94 ? -2.702 -5.643 -1.751 1.00 97.25 94 MET A N 1
ATOM 707 C CA . MET A 1 94 ? -3.621 -5.371 -2.848 1.00 97.25 94 MET A CA 1
ATOM 708 C C . MET A 1 94 ? -3.378 -6.317 -4.033 1.00 97.25 94 MET A C 1
ATOM 710 O O . MET A 1 94 ? -2.288 -6.872 -4.208 1.00 97.25 94 MET A O 1
ATOM 714 N N . ALA A 1 95 ? -4.401 -6.486 -4.873 1.00 95.69 95 ALA A N 1
ATOM 715 C CA . ALA A 1 95 ? -4.285 -7.262 -6.104 1.00 95.69 95 ALA A CA 1
ATOM 716 C C . ALA A 1 95 ? -3.219 -6.661 -7.044 1.00 95.69 95 ALA A C 1
ATOM 718 O O . ALA A 1 95 ? -3.097 -5.440 -7.112 1.00 95.69 95 ALA A O 1
ATOM 719 N N . PRO A 1 96 ? -2.457 -7.481 -7.785 1.00 95.94 96 PRO A N 1
ATOM 720 C CA . PRO A 1 96 ? -1.399 -6.976 -8.647 1.00 95.94 96 PRO A CA 1
ATOM 721 C C . PRO A 1 96 ? -1.965 -6.203 -9.839 1.00 95.94 96 PRO A C 1
ATOM 723 O O . PRO A 1 96 ? -2.823 -6.709 -10.570 1.00 95.94 96 PRO A O 1
ATOM 726 N N . ILE A 1 97 ? -1.408 -5.024 -10.087 1.00 95.50 97 ILE A N 1
ATOM 727 C CA . ILE A 1 97 ? -1.732 -4.189 -11.245 1.00 95.50 97 ILE A CA 1
ATOM 728 C C . ILE A 1 97 ? -0.564 -4.136 -12.219 1.00 95.50 97 ILE A C 1
ATOM 730 O O . ILE 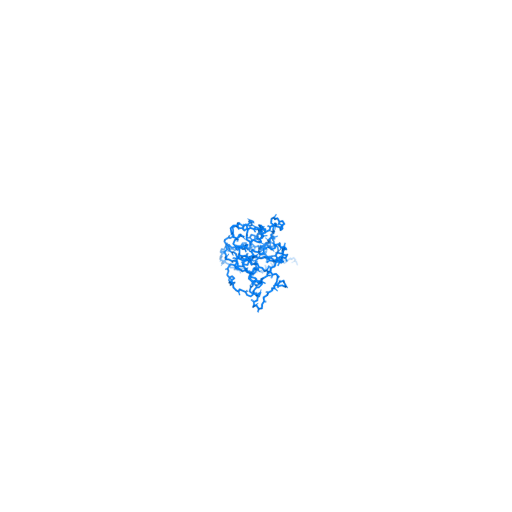A 1 97 ? 0.582 -4.396 -11.844 1.00 95.50 97 ILE A O 1
ATOM 734 N N . ASP A 1 98 ? -0.865 -3.778 -13.461 1.00 93.31 98 ASP A N 1
ATOM 735 C CA . ASP A 1 98 ? 0.155 -3.515 -14.465 1.00 93.31 98 ASP A CA 1
ATOM 736 C C . ASP A 1 98 ? 0.782 -2.139 -14.223 1.00 93.31 98 ASP A C 1
ATOM 738 O O . ASP A 1 98 ? 0.090 -1.161 -13.936 1.00 93.31 98 ASP A O 1
ATOM 742 N N . ILE A 1 99 ? 2.105 -2.073 -14.337 1.00 88.44 99 ILE A N 1
ATOM 743 C CA . ILE A 1 99 ? 2.889 -0.848 -14.210 1.00 88.44 99 ILE A CA 1
ATOM 744 C C . ILE A 1 99 ? 3.550 -0.582 -15.556 1.00 88.44 99 ILE A C 1
ATOM 746 O O . ILE A 1 99 ? 4.394 -1.350 -16.022 1.00 88.44 99 ILE A O 1
ATOM 750 N N . SER A 1 100 ? 3.151 0.514 -16.193 1.00 82.38 100 SER A N 1
ATOM 751 C CA . SER A 1 100 ? 3.680 0.930 -17.488 1.00 82.38 100 SER A CA 1
ATOM 752 C C . SER A 1 100 ? 4.709 2.045 -17.336 1.00 82.38 100 SER A C 1
ATOM 754 O O . SER A 1 100 ? 4.474 3.020 -16.624 1.00 82.38 100 SER A O 1
ATOM 756 N N . GLY A 1 101 ? 5.808 1.935 -18.082 1.00 83.31 101 GLY A N 1
ATOM 757 C CA . GLY A 1 101 ? 6.820 2.984 -18.181 1.00 83.31 101 GLY A CA 1
ATOM 758 C C . GLY A 1 101 ? 7.724 3.114 -16.953 1.00 83.31 101 GLY A C 1
ATOM 759 O O . GLY A 1 101 ? 7.603 2.383 -15.973 1.00 83.31 101 GLY A O 1
ATOM 760 N N . ALA A 1 102 ? 8.664 4.055 -17.044 1.00 86.00 102 ALA A N 1
ATOM 761 C CA . ALA A 1 102 ? 9.639 4.334 -15.991 1.00 86.00 102 ALA A CA 1
ATOM 762 C C . ALA A 1 102 ? 9.138 5.351 -14.950 1.00 86.00 102 ALA A C 1
ATOM 764 O O . ALA A 1 102 ? 9.773 5.533 -13.919 1.00 86.00 102 ALA A O 1
ATOM 765 N N . GLU A 1 103 ? 8.010 6.015 -15.191 1.00 90.50 103 GLU A N 1
ATOM 766 C CA . GLU A 1 103 ? 7.402 6.965 -14.261 1.00 90.50 103 GLU A CA 1
ATOM 767 C C . GLU A 1 103 ? 5.884 6.940 -14.424 1.00 90.50 103 GLU A C 1
ATOM 769 O O . GLU A 1 103 ? 5.375 6.751 -15.532 1.00 90.50 103 GLU A O 1
ATOM 774 N N . GLY A 1 104 ? 5.160 7.127 -13.325 1.00 92.69 104 GLY A N 1
ATOM 775 C CA . GLY A 1 104 ? 3.710 7.220 -13.351 1.00 92.69 104 GLY A CA 1
ATOM 776 C C . GLY A 1 10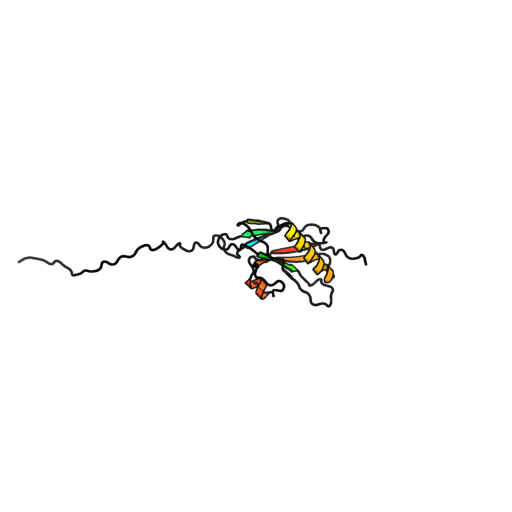4 ? 3.105 7.385 -11.967 1.00 92.69 104 GLY A C 1
ATOM 777 O O . GLY A 1 104 ? 3.792 7.660 -10.982 1.00 92.69 104 GLY A O 1
ATOM 778 N N . ALA A 1 105 ? 1.792 7.207 -11.900 1.00 95.25 105 ALA A N 1
ATOM 779 C CA . ALA A 1 105 ? 1.040 7.149 -10.658 1.00 95.25 105 ALA A CA 1
ATOM 780 C C . ALA A 1 105 ? 0.223 5.862 -10.619 1.00 95.25 105 ALA A C 1
ATOM 782 O O . ALA A 1 105 ? -0.214 5.364 -11.659 1.00 95.25 105 ALA A O 1
ATOM 783 N N . LEU A 1 106 ? 0.014 5.323 -9.419 1.00 95.50 106 LEU A N 1
ATOM 784 C CA . LEU A 1 106 ? -0.918 4.218 -9.246 1.00 95.50 106 LEU A CA 1
ATOM 785 C C . LEU A 1 106 ? -2.338 4.688 -9.622 1.00 95.50 106 LEU A C 1
ATOM 787 O O . LEU A 1 106 ? -2.700 5.822 -9.290 1.00 95.50 106 LEU A O 1
ATOM 791 N N . PRO A 1 107 ? -3.146 3.846 -10.294 1.00 95.75 107 PRO A N 1
ATOM 792 C CA . PRO A 1 107 ? -4.498 4.211 -10.703 1.00 95.75 107 PRO A CA 1
ATOM 793 C C . PRO A 1 107 ? -5.363 4.676 -9.524 1.00 95.75 107 PRO A C 1
ATOM 795 O O . PRO A 1 107 ? -5.299 4.119 -8.426 1.00 95.75 107 PRO A O 1
ATOM 798 N N . ALA A 1 108 ? -6.183 5.704 -9.745 1.00 94.75 108 ALA A N 1
ATOM 799 C CA . ALA A 1 108 ? -6.986 6.308 -8.681 1.00 94.75 108 ALA A CA 1
ATOM 800 C C . ALA A 1 108 ? -8.019 5.330 -8.092 1.00 94.75 108 ALA A C 1
ATOM 802 O O . ALA A 1 108 ? -8.184 5.261 -6.877 1.00 94.75 108 ALA A O 1
ATOM 803 N N . ASP A 1 109 ? -8.655 4.520 -8.937 1.00 95.69 109 ASP A N 1
ATOM 804 C CA . ASP A 1 109 ? -9.596 3.468 -8.542 1.00 95.69 109 ASP A CA 1
ATOM 805 C C . ASP A 1 109 ? -8.931 2.374 -7.690 1.00 95.69 109 ASP A C 1
ATOM 807 O O . ASP A 1 109 ? -9.532 1.854 -6.746 1.00 95.69 109 ASP A O 1
ATOM 811 N N . TYR A 1 110 ? -7.666 2.068 -7.972 1.00 96.50 110 TYR A N 1
ATOM 812 C CA . TYR A 1 110 ? -6.861 1.143 -7.184 1.00 96.50 110 TYR A CA 1
ATOM 813 C C . TYR A 1 110 ? -6.521 1.703 -5.793 1.00 96.50 110 TYR A C 1
ATOM 815 O O . TYR A 1 110 ? -6.643 0.990 -4.791 1.00 96.50 110 TYR A O 1
ATOM 823 N N . ILE A 1 111 ? -6.176 2.992 -5.699 1.00 96.50 111 ILE A N 1
ATOM 824 C CA . ILE A 1 111 ? -5.993 3.678 -4.408 1.00 96.50 111 ILE A CA 1
ATOM 825 C C . ILE A 1 111 ? -7.319 3.772 -3.638 1.00 96.50 111 ILE A C 1
ATOM 827 O O . ILE A 1 111 ? -7.345 3.565 -2.424 1.00 96.50 111 ILE A O 1
ATOM 831 N N . ASP A 1 112 ? -8.442 3.993 -4.318 1.00 95.50 112 ASP A N 1
ATOM 832 C CA . ASP A 1 112 ? -9.767 3.991 -3.694 1.00 95.50 112 ASP A CA 1
ATOM 833 C C . ASP A 1 112 ? -10.168 2.614 -3.157 1.00 95.50 112 ASP A C 1
ATOM 835 O O . ASP A 1 112 ? -10.757 2.512 -2.074 1.00 95.50 112 ASP A O 1
ATOM 839 N N . ALA A 1 113 ? -9.825 1.539 -3.866 1.00 96.38 113 ALA A N 1
ATOM 840 C CA . ALA A 1 113 ? -9.986 0.182 -3.357 1.00 96.38 113 ALA A CA 1
ATOM 841 C C . ALA A 1 113 ? -9.135 -0.043 -2.095 1.00 96.38 113 ALA A C 1
ATOM 843 O O . ALA A 1 113 ? -9.633 -0.614 -1.119 1.00 96.38 113 ALA A O 1
ATOM 844 N N . ALA A 1 114 ? -7.899 0.470 -2.069 1.00 96.50 114 ALA A N 1
ATOM 845 C CA . ALA A 1 114 ? -7.044 0.421 -0.884 1.00 96.50 114 ALA A CA 1
ATOM 846 C C . ALA A 1 114 ? -7.642 1.221 0.288 1.00 96.50 114 ALA A C 1
ATOM 848 O O . ALA A 1 114 ? -7.684 0.719 1.411 1.00 96.50 114 ALA A O 1
ATOM 849 N N . ASN A 1 115 ? -8.192 2.415 0.040 1.00 95.62 115 ASN A N 1
ATOM 850 C CA . ASN A 1 115 ? -8.889 3.212 1.057 1.00 95.62 115 ASN A CA 1
ATOM 851 C C . ASN A 1 115 ? -10.045 2.430 1.701 1.00 95.62 115 ASN A C 1
ATOM 853 O O . ASN A 1 115 ? -10.176 2.398 2.927 1.00 95.62 115 ASN A O 1
ATOM 857 N N . LYS A 1 116 ? -10.868 1.759 0.886 1.00 95.31 116 LYS A N 1
ATOM 858 C CA . LYS A 1 116 ? -11.999 0.945 1.361 1.00 95.31 116 LYS A CA 1
ATOM 859 C C . LYS A 1 116 ? -11.536 -0.274 2.160 1.00 95.31 116 LYS A C 1
ATOM 861 O O . LYS A 1 116 ? -12.074 -0.536 3.237 1.00 95.31 116 LYS A O 1
ATOM 866 N N . GLY A 1 117 ? -10.545 -1.008 1.650 1.00 94.38 117 GLY A N 1
ATOM 867 C CA . GLY A 1 117 ? -9.988 -2.186 2.317 1.00 94.38 117 GLY A CA 1
ATOM 868 C C . GLY A 1 117 ? -9.360 -1.842 3.668 1.00 94.38 117 GLY A C 1
ATOM 869 O O . GLY A 1 117 ? -9.703 -2.452 4.684 1.00 94.38 117 GLY A O 1
ATOM 870 N N . LEU A 1 118 ? -8.531 -0.795 3.700 1.00 94.94 118 LEU A N 1
ATOM 871 C CA . LEU A 1 118 ? -7.904 -0.305 4.922 1.00 94.94 118 LEU A CA 1
ATOM 872 C C . LEU A 1 118 ? -8.956 0.170 5.929 1.00 94.94 118 LEU A C 1
ATOM 874 O O . LEU A 1 118 ? -8.928 -0.253 7.080 1.00 94.94 118 LEU A O 1
ATOM 878 N N . SER A 1 119 ? -9.936 0.974 5.506 1.00 94.31 119 SER A N 1
ATOM 879 C CA . SER A 1 119 ? -11.019 1.431 6.388 1.00 94.31 119 SER A CA 1
ATOM 880 C C . SER A 1 119 ? -11.783 0.279 7.046 1.00 94.31 119 SER A C 1
ATOM 882 O O . SER A 1 119 ? -12.077 0.325 8.246 1.00 94.31 119 SER A O 1
ATOM 884 N N . LYS A 1 120 ? -12.066 -0.789 6.290 1.00 92.69 120 LYS A N 1
ATOM 885 C CA . LYS A 1 120 ? -12.731 -1.985 6.817 1.00 92.69 120 LYS A CA 1
ATOM 886 C C . LYS A 1 120 ? -11.895 -2.657 7.910 1.00 92.69 120 LYS A C 1
ATOM 888 O O . LYS A 1 120 ? -12.449 -2.991 8.956 1.00 92.69 120 LYS A O 1
ATOM 893 N N . LEU A 1 121 ? -10.587 -2.816 7.693 1.00 91.81 121 LEU A N 1
ATOM 894 C CA . LEU A 1 121 ? -9.666 -3.391 8.683 1.00 91.81 121 LEU A CA 1
ATOM 895 C C . LEU A 1 121 ? -9.569 -2.518 9.938 1.00 91.81 121 LEU A C 1
ATOM 897 O O . LEU A 1 121 ? -9.784 -3.001 11.047 1.00 91.81 121 LEU A O 1
ATOM 901 N N . LEU A 1 122 ? -9.337 -1.216 9.764 1.00 92.50 122 LEU A N 1
ATOM 902 C CA . LEU A 1 122 ? -9.233 -0.264 10.871 1.00 92.50 122 LEU A CA 1
ATOM 903 C C . LEU A 1 122 ? -10.524 -0.215 11.703 1.00 92.50 122 LEU A C 1
ATOM 905 O O . LEU A 1 122 ? -10.467 -0.201 12.933 1.00 92.50 122 LEU A O 1
ATOM 909 N N . THR A 1 123 ? -11.689 -0.245 11.048 1.00 91.94 123 THR A N 1
ATOM 910 C CA . THR A 1 123 ? -12.992 -0.311 11.728 1.00 91.94 123 THR A CA 1
ATOM 911 C C . THR A 1 123 ? -13.151 -1.618 12.501 1.00 91.94 123 THR A C 1
ATOM 913 O O . THR A 1 123 ? -13.574 -1.587 13.655 1.00 91.94 123 THR A O 1
ATOM 916 N N . ALA A 1 124 ? -12.791 -2.759 11.902 1.00 90.31 124 ALA A N 1
ATOM 917 C CA . ALA A 1 124 ? -12.879 -4.067 12.552 1.00 90.31 124 ALA A CA 1
ATOM 918 C C . ALA A 1 124 ? -11.997 -4.164 13.808 1.00 90.31 124 ALA A C 1
ATOM 920 O O . ALA A 1 124 ? -12.361 -4.857 14.757 1.00 90.31 124 ALA A O 1
ATOM 921 N N . TYR A 1 125 ? -10.877 -3.441 13.837 1.00 91.06 125 TYR A N 1
ATOM 922 C CA . TYR A 1 125 ? -9.984 -3.357 14.995 1.00 91.06 125 TYR A CA 1
ATOM 923 C C . TYR A 1 125 ? -10.326 -2.225 15.970 1.00 91.06 125 TYR A C 1
ATOM 925 O O . TYR A 1 125 ? -9.591 -1.998 16.932 1.00 91.06 125 TYR A O 1
ATOM 933 N N . GLY A 1 126 ? -11.418 -1.490 15.738 1.00 89.62 126 GLY A N 1
ATOM 934 C CA . GLY A 1 126 ? -11.843 -0.392 16.608 1.00 89.62 126 GLY A CA 1
ATOM 935 C C . GLY A 1 126 ? -10.888 0.808 16.621 1.00 89.62 126 GLY A C 1
ATOM 936 O O . GLY A 1 126 ? -10.919 1.600 17.567 1.00 89.62 126 GLY A O 1
ATOM 937 N N . MET A 1 127 ? -10.047 0.954 15.593 1.00 89.88 127 MET A N 1
ATOM 938 C CA . MET A 1 127 ? -9.079 2.047 15.468 1.00 89.88 127 MET A CA 1
ATOM 939 C C . MET A 1 127 ? -9.795 3.364 15.150 1.00 89.88 127 MET A C 1
ATOM 941 O O . MET A 1 127 ? -10.818 3.372 14.467 1.00 89.88 127 MET A O 1
ATOM 945 N N . LYS A 1 128 ? -9.277 4.497 15.637 1.00 89.81 128 LYS A N 1
ATOM 946 C CA . LYS A 1 128 ? -9.815 5.848 15.374 1.00 89.81 128 LYS A CA 1
ATOM 947 C C . LYS A 1 128 ? -8.700 6.891 15.458 1.00 89.81 128 LYS A C 1
ATOM 949 O O . LYS A 1 128 ? -7.720 6.686 16.166 1.00 89.81 128 LYS A O 1
ATOM 954 N N . GLY A 1 129 ? -8.892 8.044 14.820 1.00 91.19 129 GLY A N 1
ATOM 955 C CA . GLY A 1 129 ? -7.970 9.175 14.930 1.00 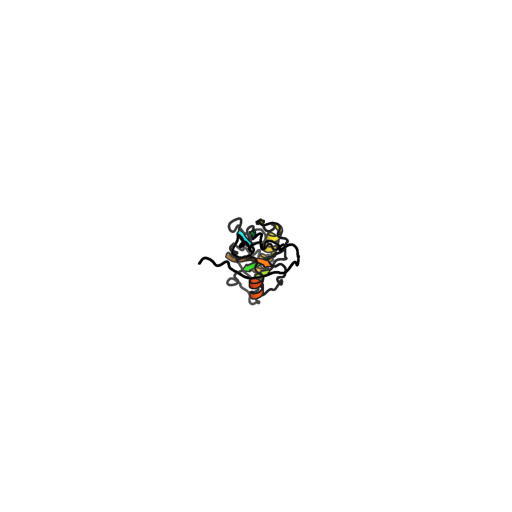91.19 129 GLY A CA 1
ATOM 956 C C . GLY A 1 129 ? -6.757 9.022 14.017 1.00 91.19 129 GLY A C 1
ATOM 957 O O . GLY A 1 129 ? -6.896 8.598 12.879 1.00 91.19 129 GLY A O 1
ATOM 958 N N . LYS A 1 130 ? -5.571 9.407 14.487 1.00 92.81 130 LYS A N 1
ATOM 959 C CA . LYS A 1 130 ? -4.347 9.400 13.674 1.00 92.81 130 LYS A CA 1
ATOM 960 C C . LYS A 1 130 ? -3.762 7.992 13.590 1.00 92.81 130 LYS A C 1
ATOM 962 O O . LYS A 1 130 ? -3.378 7.436 14.613 1.00 92.81 130 LYS A O 1
ATOM 967 N N . ILE A 1 131 ? -3.655 7.455 12.380 1.00 93.88 131 ILE A N 1
ATOM 968 C CA . ILE A 1 131 ? -3.096 6.131 12.093 1.00 93.88 131 ILE A CA 1
ATOM 969 C C . ILE A 1 131 ? -1.820 6.301 11.278 1.00 93.88 131 ILE A C 1
ATOM 971 O O . ILE A 1 131 ? -1.796 7.029 10.285 1.00 93.88 131 ILE A O 1
ATOM 975 N N . LYS A 1 132 ? -0.750 5.626 11.694 1.00 96.06 132 LYS A N 1
ATOM 976 C CA . LYS A 1 132 ? 0.487 5.549 10.917 1.00 96.06 132 LYS A CA 1
ATOM 977 C C . LYS A 1 132 ? 0.400 4.362 9.977 1.00 96.06 132 LYS A C 1
ATOM 979 O O . LYS A 1 132 ? 0.105 3.251 10.414 1.00 96.06 132 LYS A O 1
ATOM 984 N N . ILE A 1 133 ? 0.677 4.604 8.705 1.00 96.69 133 ILE A N 1
ATOM 985 C CA . ILE A 1 133 ? 0.807 3.555 7.704 1.00 96.69 133 ILE A CA 1
ATOM 986 C C . ILE A 1 133 ? 2.161 3.658 7.011 1.00 96.69 133 ILE A C 1
ATOM 988 O O . ILE A 1 133 ? 2.838 4.686 7.057 1.00 96.69 133 ILE A O 1
ATOM 992 N N . SER A 1 134 ? 2.566 2.581 6.362 1.00 97.56 134 SER A N 1
ATOM 993 C CA . SER A 1 134 ? 3.693 2.543 5.441 1.00 97.56 134 SER A CA 1
ATOM 994 C C . SER A 1 134 ? 3.286 1.752 4.213 1.00 97.56 134 SER A C 1
ATOM 996 O O . SER A 1 134 ? 2.623 0.722 4.331 1.00 97.56 134 SER A O 1
ATOM 998 N N . VAL A 1 135 ? 3.656 2.243 3.036 1.00 97.75 135 VAL A N 1
ATOM 999 C CA . VAL A 1 135 ? 3.321 1.594 1.767 1.00 97.75 135 VAL A CA 1
ATOM 1000 C C . VAL A 1 135 ? 4.575 1.199 1.005 1.00 97.75 135 VAL A C 1
ATOM 1002 O O . VAL A 1 135 ? 5.585 1.894 1.081 1.00 97.75 135 VAL A O 1
ATOM 1005 N N . LEU A 1 136 ? 4.517 0.100 0.262 1.00 97.50 136 LEU A N 1
ATOM 1006 C CA . LEU A 1 136 ? 5.548 -0.268 -0.709 1.00 97.50 136 LEU A CA 1
ATOM 1007 C C . LEU A 1 136 ? 4.944 -0.994 -1.907 1.00 97.50 136 LEU A C 1
ATOM 1009 O O . LEU A 1 136 ? 3.822 -1.500 -1.840 1.00 97.50 136 LEU A O 1
ATOM 1013 N N . LEU A 1 137 ? 5.709 -1.081 -2.992 1.00 97.12 137 LEU A N 1
ATOM 1014 C CA . LEU A 1 137 ? 5.429 -2.004 -4.086 1.00 97.12 137 LEU A CA 1
ATOM 1015 C C . LEU A 1 137 ? 6.196 -3.305 -3.873 1.00 97.12 137 LEU A C 1
ATOM 1017 O O . LEU A 1 137 ? 7.388 -3.283 -3.571 1.00 97.12 137 LEU A O 1
ATOM 1021 N N . ALA A 1 138 ? 5.523 -4.433 -4.074 1.00 97.31 138 ALA A N 1
ATOM 1022 C CA . ALA A 1 138 ? 6.113 -5.766 -4.076 1.00 97.31 138 ALA A CA 1
ATOM 1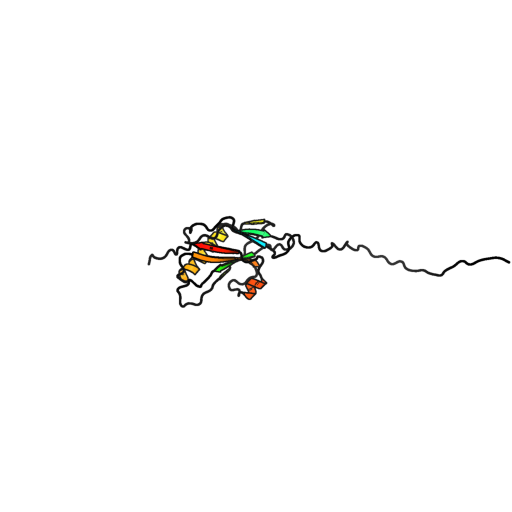023 C C . ALA A 1 138 ? 5.812 -6.492 -5.392 1.00 97.31 138 ALA A C 1
ATOM 1025 O O . ALA A 1 138 ? 4.864 -6.151 -6.104 1.00 97.31 138 ALA A O 1
ATOM 1026 N N . ARG A 1 139 ? 6.612 -7.510 -5.718 1.00 95.94 139 ARG A N 1
ATOM 1027 C CA . ARG A 1 139 ? 6.398 -8.357 -6.899 1.00 95.94 139 ARG A CA 1
ATOM 1028 C C . ARG A 1 139 ? 4.993 -8.946 -6.903 1.00 95.94 139 ARG A C 1
ATOM 1030 O O . ARG A 1 139 ? 4.500 -9.388 -5.872 1.00 95.94 139 ARG A O 1
ATOM 1037 N N . SER A 1 140 ? 4.393 -9.041 -8.086 1.00 95.06 140 SER A N 1
ATOM 1038 C CA . SER A 1 140 ? 3.042 -9.589 -8.284 1.00 95.06 140 SER A CA 1
ATOM 1039 C C . SER A 1 140 ? 2.864 -11.048 -7.841 1.00 95.06 140 SER A C 1
ATOM 1041 O O . SER A 1 140 ? 1.740 -11.493 -7.644 1.00 95.06 140 SER A O 1
ATOM 1043 N N . SER A 1 141 ? 3.961 -11.790 -7.666 1.00 94.12 141 SER A N 1
ATOM 1044 C CA . SER A 1 141 ? 3.974 -13.164 -7.156 1.00 94.12 141 SER A CA 1
ATOM 1045 C C . SER A 1 141 ? 3.892 -13.257 -5.630 1.00 94.12 141 SER A C 1
ATOM 1047 O O . SER A 1 141 ? 4.035 -14.352 -5.082 1.00 94.12 141 SER A O 1
ATOM 1049 N N . ILE A 1 142 ? 3.741 -12.135 -4.922 1.00 95.94 142 ILE A N 1
ATOM 1050 C CA . ILE A 1 142 ? 3.559 -12.111 -3.471 1.00 95.94 142 ILE A CA 1
ATOM 1051 C C . ILE A 1 142 ? 2.238 -12.778 -3.066 1.00 95.94 142 ILE A C 1
ATOM 1053 O O . ILE A 1 142 ? 1.204 -12.583 -3.707 1.00 95.94 142 ILE A O 1
ATOM 1057 N N . SER A 1 143 ? 2.274 -13.580 -2.003 1.00 93.56 143 SER A N 1
ATOM 1058 C CA . SER A 1 143 ? 1.068 -14.149 -1.403 1.00 93.56 143 SER A CA 1
ATOM 1059 C C . SER A 1 143 ? 0.163 -13.047 -0.844 1.00 93.56 143 SER A C 1
ATOM 1061 O O . SER A 1 143 ? 0.640 -12.058 -0.292 1.00 93.56 143 SER A O 1
ATOM 1063 N N . SER A 1 144 ? -1.157 -13.232 -0.910 1.00 88.56 144 SER A N 1
ATOM 1064 C CA . SER A 1 144 ? -2.125 -12.316 -0.283 1.00 88.56 144 SER A CA 1
ATOM 1065 C C . SER A 1 144 ? -2.039 -12.299 1.250 1.00 88.56 144 SER A C 1
ATOM 1067 O O . SER A 1 144 ? -2.533 -11.368 1.882 1.00 88.56 144 SER A O 1
ATOM 1069 N N . GLN A 1 145 ? -1.397 -13.311 1.839 1.00 90.25 145 GLN A N 1
ATOM 1070 C CA . GLN A 1 145 ? -1.122 -13.444 3.272 1.00 90.25 145 GLN A CA 1
ATOM 1071 C C . GLN A 1 145 ? 0.388 -13.556 3.540 1.00 90.25 145 GLN A C 1
ATOM 1073 O O . GLN A 1 145 ? 0.802 -14.250 4.465 1.00 90.25 145 GLN A O 1
ATOM 1078 N N . ALA A 1 146 ? 1.214 -12.932 2.693 1.00 92.69 146 ALA A N 1
ATOM 1079 C CA . ALA A 1 146 ? 2.667 -12.982 2.820 1.00 92.69 146 ALA A CA 1
ATOM 1080 C C . ALA A 1 146 ? 3.132 -12.545 4.215 1.00 92.69 146 ALA A C 1
ATOM 1082 O O . ALA A 1 146 ? 2.614 -11.577 4.774 1.00 92.69 146 ALA A O 1
ATOM 1083 N N . SER A 1 147 ? 4.130 -13.241 4.753 1.00 93.25 147 SER A N 1
ATOM 1084 C CA . SER A 1 147 ? 4.820 -12.815 5.969 1.00 93.25 147 SER A CA 1
ATOM 1085 C C . SER A 1 147 ? 5.731 -11.617 5.696 1.00 93.25 147 SER A C 1
ATOM 1087 O O . SER A 1 147 ? 6.036 -11.290 4.546 1.00 93.25 147 SER A O 1
ATOM 1089 N N . ASP A 1 148 ? 6.231 -11.004 6.764 1.00 91.94 148 ASP A N 1
ATOM 1090 C CA . ASP A 1 148 ? 7.236 -9.942 6.698 1.00 91.94 148 ASP A CA 1
ATOM 1091 C C . ASP A 1 148 ? 8.476 -10.341 5.890 1.00 91.94 148 ASP A C 1
ATOM 1093 O O . ASP A 1 148 ? 8.968 -9.552 5.083 1.00 91.94 148 ASP A O 1
ATOM 1097 N N . ASP A 1 149 ? 8.952 -11.576 6.047 1.00 94.69 149 ASP A N 1
ATOM 1098 C CA . ASP A 1 149 ? 10.118 -12.083 5.317 1.00 94.69 149 ASP A CA 1
ATOM 1099 C C . ASP A 1 149 ? 9.847 -12.195 3.815 1.00 94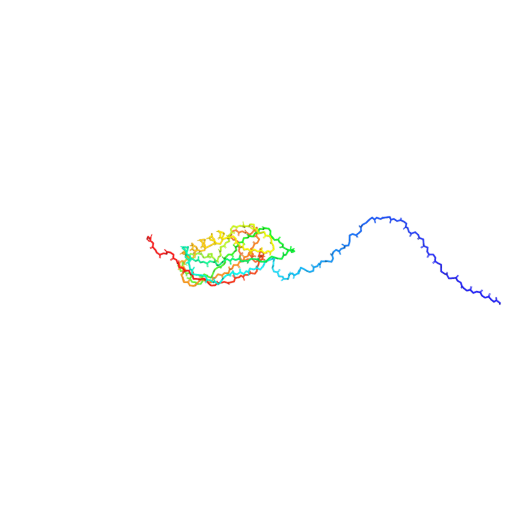.69 149 ASP A C 1
ATOM 1101 O O . ASP A 1 149 ? 10.694 -11.837 2.988 1.00 94.69 149 ASP A O 1
ATOM 1105 N N . GLU A 1 150 ? 8.650 -12.648 3.439 1.00 96.12 150 GLU A N 1
ATOM 1106 C CA . GLU A 1 150 ? 8.253 -12.713 2.037 1.00 96.12 150 GLU A CA 1
ATOM 1107 C C . GLU A 1 150 ? 8.094 -11.306 1.446 1.00 96.12 150 GLU A C 1
ATOM 1109 O O . GLU A 1 150 ? 8.602 -11.053 0.349 1.00 96.12 150 GLU A O 1
ATOM 1114 N N . VAL A 1 151 ? 7.460 -10.378 2.173 1.00 95.62 151 VAL A N 1
ATOM 1115 C CA . VAL A 1 151 ? 7.346 -8.966 1.771 1.00 95.62 151 VAL A CA 1
ATOM 1116 C C . VAL A 1 151 ? 8.734 -8.366 1.556 1.00 95.62 151 VAL A C 1
ATOM 1118 O O . VAL A 1 151 ? 8.990 -7.783 0.504 1.00 95.62 151 VAL A O 1
ATOM 1121 N N . ASN A 1 152 ? 9.656 -8.556 2.499 1.00 94.56 152 ASN A N 1
ATOM 1122 C CA . ASN A 1 152 ? 11.019 -8.034 2.409 1.00 94.56 152 ASN A CA 1
ATOM 1123 C C . ASN A 1 152 ? 11.811 -8.647 1.249 1.00 94.56 152 ASN A C 1
ATOM 1125 O O . ASN A 1 152 ? 12.577 -7.941 0.595 1.00 94.56 152 ASN A O 1
ATOM 1129 N N . THR A 1 153 ? 11.601 -9.929 0.953 1.00 94.75 153 THR A N 1
ATOM 1130 C CA . THR A 1 153 ? 12.260 -10.616 -0.168 1.00 94.75 153 THR A CA 1
ATOM 1131 C C . THR A 1 153 ? 11.704 -10.174 -1.523 1.00 94.75 153 THR A C 1
ATOM 1133 O O . THR A 1 153 ? 12.439 -10.090 -2.508 1.00 94.75 153 THR A O 1
ATOM 1136 N N . LYS A 1 154 ? 10.398 -9.895 -1.597 1.00 95.81 154 LYS A N 1
ATOM 1137 C CA . LYS A 1 154 ? 9.694 -9.529 -2.836 1.00 95.81 154 LYS A CA 1
ATOM 1138 C C . LYS A 1 154 ? 9.506 -8.023 -3.015 1.00 95.81 154 LYS A C 1
ATOM 1140 O O . LYS A 1 154 ? 8.866 -7.623 -3.989 1.00 95.81 154 LYS A O 1
ATOM 1145 N N . ARG A 1 155 ? 10.031 -7.186 -2.116 1.00 94.69 155 ARG A N 1
ATOM 1146 C CA . ARG A 1 155 ? 9.897 -5.728 -2.212 1.00 94.69 155 ARG A CA 1
ATOM 1147 C C . ARG A 1 155 ? 10.576 -5.194 -3.470 1.00 94.69 155 ARG A C 1
ATOM 1149 O O . ARG A 1 155 ? 11.676 -5.599 -3.838 1.00 94.69 155 ARG A O 1
ATOM 1156 N N . LEU A 1 156 ? 9.904 -4.247 -4.099 1.00 94.75 156 LEU A N 1
ATOM 1157 C CA . LEU A 1 156 ? 10.353 -3.518 -5.276 1.00 94.75 156 LEU A CA 1
ATOM 1158 C C . LEU A 1 156 ? 10.642 -2.050 -4.961 1.00 94.75 156 LEU A C 1
ATOM 1160 O O . LEU A 1 156 ? 11.347 -1.402 -5.725 1.00 94.75 156 LEU A O 1
ATOM 1164 N N . SER A 1 157 ? 10.144 -1.537 -3.837 1.00 95.00 157 SER A N 1
ATOM 1165 C CA . SER A 1 157 ? 10.459 -0.207 -3.322 1.00 95.00 157 SER A CA 1
ATOM 1166 C C . SER A 1 157 ? 10.834 -0.250 -1.845 1.00 95.00 157 SER A C 1
ATOM 1168 O O . SER A 1 157 ? 10.578 -1.236 -1.149 1.00 95.00 157 SER A O 1
ATOM 1170 N N . ASP A 1 158 ? 11.394 0.853 -1.353 1.00 95.12 158 ASP A N 1
ATOM 1171 C CA . ASP A 1 158 ? 11.460 1.109 0.084 1.00 95.12 158 ASP A CA 1
ATOM 1172 C C . ASP A 1 158 ? 10.060 1.374 0.660 1.00 95.12 158 ASP A C 1
ATOM 1174 O O . ASP A 1 158 ? 9.113 1.699 -0.070 1.00 95.12 158 ASP A O 1
ATOM 1178 N N . TRP A 1 159 ? 9.938 1.231 1.981 1.00 96.31 159 TRP A N 1
ATOM 1179 C CA . TRP A 1 159 ? 8.743 1.627 2.718 1.00 96.31 159 TRP A CA 1
ATOM 1180 C C . TRP A 1 159 ? 8.595 3.148 2.708 1.00 96.31 159 TRP A C 1
ATOM 1182 O O . TRP A 1 159 ? 9.507 3.875 3.100 1.00 96.31 159 TRP A O 1
ATOM 1192 N N . LEU A 1 160 ? 7.416 3.619 2.319 1.00 97.12 160 LEU A N 1
ATOM 1193 C CA . LEU A 1 160 ? 7.048 5.026 2.318 1.00 97.12 160 LEU A CA 1
ATOM 1194 C C . LEU A 1 160 ? 6.035 5.293 3.450 1.00 97.12 160 LEU A C 1
ATOM 1196 O O . LEU A 1 160 ? 4.866 4.916 3.319 1.00 97.12 160 LEU A O 1
ATOM 1200 N N . PRO A 1 161 ? 6.456 5.903 4.575 1.00 97.31 161 PRO A N 1
ATOM 1201 C CA . PRO A 1 161 ? 5.584 6.147 5.717 1.00 97.31 161 PRO A CA 1
ATOM 1202 C C . PRO A 1 161 ? 4.693 7.379 5.519 1.00 97.31 161 PRO A C 1
ATOM 1204 O O . PRO A 1 161 ? 5.109 8.382 4.940 1.00 97.31 161 PRO A O 1
ATOM 1207 N N . ILE A 1 162 ? 3.482 7.338 6.073 1.00 96.81 162 ILE A N 1
ATOM 1208 C CA . ILE A 1 162 ? 2.594 8.499 6.200 1.00 96.81 162 ILE A CA 1
ATOM 1209 C C . ILE A 1 162 ? 1.665 8.341 7.400 1.00 96.81 162 ILE A C 1
ATOM 1211 O O . ILE A 1 162 ? 1.268 7.238 7.771 1.00 96.81 162 ILE A O 1
ATOM 1215 N N . GLN A 1 163 ? 1.299 9.462 8.013 1.00 96.31 163 GLN A N 1
ATOM 1216 C CA . GLN A 1 163 ? 0.275 9.500 9.046 1.00 96.31 163 GLN A CA 1
ATOM 1217 C C . GLN A 1 163 ? -1.026 10.045 8.460 1.00 96.31 163 GLN A C 1
ATOM 1219 O O . GLN A 1 163 ? -1.039 11.135 7.891 1.00 96.31 163 GLN A O 1
ATOM 1224 N N . LEU A 1 164 ? -2.112 9.298 8.625 1.00 95.00 164 LEU A N 1
ATOM 1225 C CA . LEU A 1 164 ? -3.433 9.617 8.096 1.00 95.00 164 LEU A CA 1
ATOM 1226 C C . LEU A 1 164 ? -4.422 9.832 9.235 1.00 95.00 164 LEU A C 1
ATOM 1228 O O . LEU A 1 164 ? -4.335 9.183 10.277 1.00 95.00 164 LEU A O 1
ATOM 1232 N N . ASP A 1 165 ? -5.388 10.720 9.033 1.00 94.12 165 ASP A N 1
ATOM 1233 C CA . ASP A 1 165 ? -6.546 10.790 9.915 1.00 94.12 165 ASP A CA 1
ATOM 1234 C C . ASP A 1 165 ? -7.568 9.729 9.472 1.00 94.12 165 ASP A C 1
ATOM 1236 O O . ASP A 1 165 ? -7.926 9.635 8.298 1.00 94.12 165 ASP A O 1
ATOM 1240 N N . PHE A 1 166 ? -8.034 8.925 10.422 1.00 94.06 166 PHE A N 1
ATOM 1241 C CA . PHE A 1 166 ? -9.067 7.918 10.246 1.00 94.06 166 PHE A CA 1
ATOM 1242 C C . PHE A 1 166 ? -10.306 8.283 11.057 1.00 94.06 166 PHE A C 1
ATOM 1244 O O . PHE A 1 166 ? -10.275 8.407 12.288 1.00 94.06 166 PHE A O 1
ATOM 1251 N N . LYS A 1 167 ? -11.431 8.400 10.359 1.00 89.75 167 LYS A N 1
ATOM 1252 C CA . LYS A 1 167 ? -12.751 8.532 10.960 1.00 89.75 167 LYS A CA 1
ATOM 1253 C C . LYS A 1 167 ? -13.554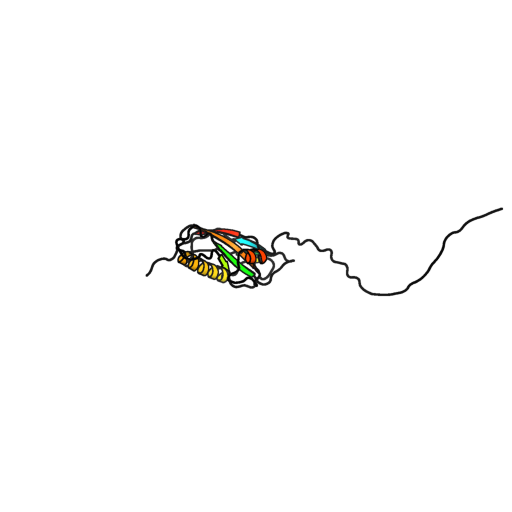 7.285 10.625 1.00 89.75 167 LYS A C 1
ATOM 1255 O O . LYS A 1 167 ? -14.110 7.177 9.537 1.00 89.75 167 LYS A O 1
ATOM 1260 N N . SER A 1 168 ? -13.630 6.359 11.580 1.00 78.50 168 SER A N 1
ATOM 1261 C CA . SER A 1 168 ? -14.512 5.197 11.467 1.00 78.50 168 SER A CA 1
ATOM 1262 C C . SER A 1 168 ? -15.946 5.668 11.226 1.00 78.50 168 SER A C 1
ATOM 1264 O O . SER A 1 168 ? -16.433 6.519 11.973 1.00 78.50 168 SER A O 1
ATOM 1266 N N . ALA A 1 169 ? -16.647 5.078 10.265 1.00 66.62 169 ALA A N 1
ATOM 1267 C CA . ALA A 1 169 ? -18.051 5.390 9.995 1.00 66.62 169 ALA A CA 1
ATOM 1268 C C . ALA A 1 169 ? -19.045 4.849 11.060 1.00 66.62 169 ALA A C 1
ATOM 1270 O O . ALA A 1 169 ? -20.243 4.821 10.819 1.00 66.62 169 ALA A O 1
ATOM 1271 N N . HIS A 1 170 ? -18.587 4.404 12.234 1.00 52.78 170 HIS A N 1
ATOM 1272 C CA . HIS A 1 170 ? -19.442 3.814 13.279 1.00 52.78 170 HIS A CA 1
ATOM 1273 C C . HIS A 1 170 ? -20.359 4.899 13.902 1.00 52.78 170 HIS A C 1
ATOM 1275 O O . HIS A 1 170 ? -19.831 5.927 14.324 1.00 52.78 170 HIS A O 1
ATOM 1281 N N . SER A 1 171 ? -21.695 4.803 13.982 1.00 39.44 171 SER A N 1
ATOM 1282 C CA . SER A 1 171 ? -22.565 3.631 14.166 1.00 39.44 171 SER A CA 1
ATOM 1283 C C . SER A 1 171 ? -23.974 3.872 13.584 1.00 39.44 171 SER A C 1
ATOM 1285 O O . SER A 1 171 ? -24.596 4.886 13.893 1.00 39.44 171 SER A O 1
ATOM 1287 N N . ALA A 1 172 ? -24.513 2.920 12.821 1.00 30.67 172 ALA A N 1
ATOM 1288 C CA . ALA A 1 172 ? -25.953 2.765 12.604 1.00 30.67 172 ALA A CA 1
ATOM 1289 C C . ALA A 1 172 ? -26.285 1.269 12.609 1.00 30.67 172 ALA A C 1
ATOM 1291 O O . ALA A 1 172 ? -26.574 0.697 11.565 1.00 30.67 172 ALA A O 1
ATOM 1292 N N . HIS A 1 173 ? -26.108 0.623 13.762 1.00 32.91 173 HIS A N 1
ATOM 1293 C CA . HIS A 1 173 ? -26.943 -0.482 14.232 1.00 32.91 173 HIS A CA 1
ATOM 1294 C C . HIS A 1 173 ? -26.590 -0.837 15.674 1.00 32.91 173 HIS A C 1
ATOM 1296 O O . HIS A 1 173 ? -25.387 -0.754 16.014 1.00 32.91 173 HIS A O 1
#

Organism: NCBI:txid2043161